Protein AF-A0A7Y7P177-F1 (afdb_monomer_lite)

Radius of gyration: 13.63 Å; chains: 1; bounding box: 36×30×29 Å

Foldseek 3Di:
DWKKKKAAPADDPVLVVVVVVVCVVLVWDWADPDGRIMMIDDPPPPDDQVRVVVVNCVRRNDDMGMDIDDDPDDDDDDFCDPDPPGDHRCPSVVVPD

pLDDT: mean 92.71, std 8.19, range [61.84, 98.56]

Sequence (97 aa):
MRKFIVTIEESTKEQDNLFLDYIKENEFNWWHWIKNFWIVIDYKDTINSLRLRDKVREIYGSRNLVLEFEKKGWGGFGPNSDEPDGKNMFKWLNNNL

Structure (mmCIF, N/CA/C/O backbone):
data_AF-A0A7Y7P177-F1
#
_entry.id   AF-A0A7Y7P177-F1
#
loop_
_atom_site.group_PDB
_atom_site.id
_atom_site.type_symbol
_atom_site.label_atom_id
_atom_site.label_alt_id
_atom_site.label_comp_id
_atom_site.label_asym_id
_atom_site.label_entity_id
_atom_site.label_seq_id
_atom_site.pdbx_PDB_ins_code
_atom_site.Cartn_x
_atom_site.Cartn_y
_atom_site.Cartn_z
_atom_site.occupancy
_atom_site.B_iso_or_equiv
_atom_site.auth_seq_id
_atom_site.auth_comp_id
_atom_site.auth_asym_id
_atom_site.auth_atom_id
_atom_site.pdbx_PDB_model_num
ATOM 1 N N . MET A 1 1 ? -9.386 -12.740 2.006 1.00 90.12 1 MET A N 1
ATOM 2 C CA . MET A 1 1 ? -8.183 -11.937 1.719 1.00 90.12 1 MET A CA 1
ATOM 3 C C . MET A 1 1 ? -8.559 -10.815 0.769 1.00 90.12 1 MET A C 1
ATOM 5 O O . MET A 1 1 ? -9.019 -11.103 -0.334 1.00 90.12 1 MET A O 1
ATOM 9 N N . ARG A 1 2 ? -8.299 -9.565 1.155 1.00 94.75 2 ARG A N 1
ATOM 10 C CA . ARG A 1 2 ? -8.520 -8.372 0.333 1.00 94.75 2 ARG A CA 1
ATOM 11 C C . ARG A 1 2 ? -7.204 -7.757 -0.110 1.00 94.75 2 ARG A C 1
ATOM 13 O O . ARG A 1 2 ? -6.235 -7.723 0.644 1.00 94.75 2 ARG A O 1
ATOM 20 N N . LYS A 1 3 ? -7.179 -7.271 -1.348 1.00 95.38 3 LYS A N 1
ATOM 21 C CA . LYS A 1 3 ? -6.009 -6.651 -1.972 1.00 95.38 3 LYS A CA 1
ATOM 22 C C . LYS A 1 3 ? -6.391 -5.259 -2.437 1.00 95.38 3 LYS A C 1
ATOM 24 O O . LYS A 1 3 ? -7.438 -5.078 -3.058 1.00 95.38 3 LYS A O 1
ATOM 29 N N . PHE A 1 4 ? -5.534 -4.296 -2.145 1.00 97.44 4 PHE A N 1
ATOM 30 C CA . PHE A 1 4 ? -5.772 -2.894 -2.431 1.00 97.44 4 PHE A CA 1
ATOM 31 C C . PHE A 1 4 ? -4.611 -2.303 -3.216 1.00 97.44 4 PHE A C 1
ATOM 33 O O . PHE A 1 4 ? -3.453 -2.538 -2.877 1.00 97.44 4 PHE A O 1
ATOM 40 N N . ILE A 1 5 ? -4.927 -1.518 -4.241 1.00 97.31 5 ILE A N 1
ATOM 41 C CA . ILE A 1 5 ? -3.999 -0.554 -4.833 1.00 97.31 5 ILE A CA 1
ATOM 42 C C . ILE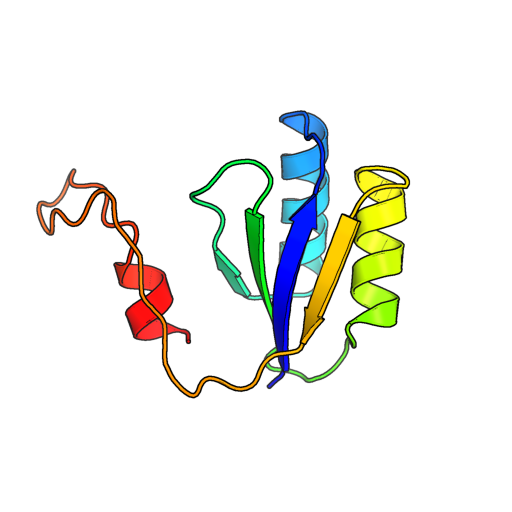 A 1 5 ? -4.289 0.788 -4.177 1.00 97.31 5 ILE A C 1
ATOM 44 O O . ILE A 1 5 ? -5.438 1.228 -4.166 1.00 97.31 5 ILE A O 1
ATOM 48 N N . VAL A 1 6 ? -3.256 1.432 -3.648 1.00 98.31 6 VAL A N 1
ATOM 49 C CA . VAL A 1 6 ? -3.328 2.766 -3.055 1.00 98.31 6 VAL A CA 1
ATOM 50 C C . VAL A 1 6 ? -2.452 3.694 -3.882 1.00 98.31 6 VAL A C 1
ATOM 52 O O . VAL A 1 6 ? -1.251 3.464 -4.020 1.00 98.31 6 VAL A O 1
ATOM 55 N N . THR A 1 7 ? -3.047 4.750 -4.424 1.00 98.25 7 THR A N 1
ATOM 56 C CA . THR A 1 7 ? -2.322 5.801 -5.142 1.00 98.25 7 THR A CA 1
ATOM 57 C C . THR A 1 7 ? -2.503 7.127 -4.435 1.00 98.25 7 THR A C 1
ATOM 59 O O . THR A 1 7 ? -3.617 7.469 -4.033 1.00 98.25 7 THR A O 1
ATOM 62 N N . ILE A 1 8 ? -1.419 7.876 -4.314 1.00 97.88 8 ILE A N 1
ATOM 63 C CA . ILE A 1 8 ? -1.358 9.141 -3.586 1.00 97.88 8 ILE A CA 1
ATOM 64 C C . ILE A 1 8 ? -0.796 10.203 -4.541 1.00 97.88 8 ILE A C 1
ATOM 66 O O . ILE A 1 8 ? -0.068 9.876 -5.477 1.00 97.88 8 ILE A O 1
ATOM 70 N N . GLU A 1 9 ? -1.159 11.470 -4.368 1.00 96.06 9 GLU A N 1
ATOM 71 C CA . GLU A 1 9 ? -0.594 12.543 -5.195 1.00 96.06 9 GLU A CA 1
ATOM 72 C C . GLU A 1 9 ? 0.879 12.811 -4.859 1.00 96.06 9 GLU A C 1
ATOM 74 O O . GLU A 1 9 ? 1.735 12.774 -5.743 1.00 96.06 9 GLU A O 1
ATOM 79 N N . GLU A 1 10 ? 1.183 13.023 -3.579 1.00 95.00 10 GLU A N 1
ATOM 80 C CA . GLU A 1 10 ? 2.521 13.320 -3.070 1.00 95.00 10 GLU A CA 1
ATOM 81 C C . GLU A 1 10 ? 2.742 12.660 -1.704 1.00 95.00 10 GLU A C 1
ATOM 83 O O . GLU A 1 10 ? 1.812 12.522 -0.908 1.00 95.00 10 GLU A O 1
ATOM 88 N N . SER A 1 11 ? 3.988 12.266 -1.433 1.00 96.25 11 SER A N 1
ATOM 89 C CA . SER A 1 11 ? 4.427 11.791 -0.123 1.00 96.25 11 SER A CA 1
ATOM 90 C C . SER A 1 11 ? 5.767 12.403 0.279 1.00 96.25 11 SER A C 1
ATOM 92 O O . SER A 1 11 ? 6.657 12.628 -0.556 1.00 96.25 11 SER A O 1
ATOM 94 N N . THR A 1 12 ? 5.924 12.642 1.582 1.00 96.75 12 THR A N 1
ATOM 95 C CA . THR A 1 12 ? 7.231 12.760 2.233 1.00 96.75 12 THR A CA 1
ATOM 96 C C . THR A 1 12 ? 7.663 11.413 2.808 1.00 96.75 12 THR A C 1
ATOM 98 O O . THR A 1 12 ? 6.850 10.513 3.031 1.00 96.75 12 THR A O 1
ATOM 101 N N . LYS A 1 13 ? 8.959 11.280 3.111 1.00 96.12 13 LYS A N 1
ATOM 102 C CA . LYS A 1 13 ? 9.503 10.071 3.743 1.00 96.12 13 LYS A CA 1
ATOM 103 C C . LYS A 1 13 ? 8.853 9.802 5.103 1.00 96.12 13 LYS A C 1
ATOM 105 O O . LYS A 1 13 ? 8.641 8.654 5.473 1.00 96.12 13 LYS A O 1
ATOM 110 N N . GLU A 1 14 ? 8.543 10.855 5.849 1.00 97.81 14 GLU A N 1
ATOM 111 C CA . GLU A 1 14 ? 7.885 10.776 7.150 1.00 97.81 14 GLU A CA 1
ATOM 112 C C . GLU A 1 14 ? 6.460 10.237 7.006 1.00 97.81 14 GLU A C 1
ATOM 114 O O . GLU A 1 14 ? 6.073 9.355 7.767 1.00 97.81 14 GLU A O 1
ATOM 119 N N . GLN A 1 15 ? 5.709 10.694 6.000 1.00 97.88 15 GLN A N 1
ATOM 120 C CA . GLN A 1 15 ? 4.373 10.166 5.710 1.00 97.88 15 GLN A CA 1
ATOM 121 C C . GLN A 1 15 ? 4.423 8.692 5.288 1.00 97.88 15 GLN A C 1
ATOM 123 O O . GLN A 1 15 ? 3.622 7.894 5.769 1.00 97.88 15 GLN A O 1
ATOM 128 N N . ASP A 1 16 ? 5.397 8.311 4.456 1.00 98.06 16 ASP A N 1
ATOM 129 C CA . ASP A 1 16 ? 5.591 6.912 4.057 1.00 98.06 16 ASP A CA 1
ATOM 130 C C . ASP A 1 16 ? 5.975 6.012 5.238 1.00 98.06 16 ASP A C 1
ATOM 132 O O . ASP A 1 16 ? 5.489 4.884 5.335 1.00 98.06 16 ASP A O 1
ATOM 136 N N . ASN A 1 17 ? 6.771 6.514 6.185 1.00 98.19 17 ASN A N 1
ATOM 137 C CA . ASN A 1 17 ? 7.060 5.796 7.426 1.00 98.19 17 ASN A CA 1
ATOM 138 C C . ASN A 1 17 ? 5.803 5.637 8.296 1.00 98.19 17 ASN A C 1
ATOM 140 O O . ASN A 1 17 ? 5.539 4.534 8.763 1.00 98.19 17 ASN A O 1
ATOM 144 N N . LEU A 1 18 ? 4.992 6.690 8.458 1.00 98.50 18 LEU A N 1
ATOM 145 C CA . LEU A 1 18 ? 3.741 6.622 9.227 1.00 98.50 18 LEU A CA 1
ATOM 146 C C . LEU A 1 18 ? 2.752 5.612 8.634 1.00 98.50 18 LEU A C 1
ATOM 148 O O . LEU A 1 18 ? 2.097 4.869 9.367 1.00 98.50 18 LEU A O 1
ATOM 152 N N . PHE A 1 19 ? 2.638 5.560 7.306 1.00 98.44 19 PHE A N 1
ATOM 153 C CA . PHE A 1 19 ? 1.774 4.580 6.657 1.00 98.44 19 PHE A CA 1
ATOM 154 C C . PHE A 1 19 ? 2.332 3.159 6.758 1.00 98.44 19 PHE A C 1
ATOM 156 O O . PHE A 1 19 ? 1.571 2.219 6.985 1.00 98.44 19 PHE A O 1
ATOM 163 N N . LEU A 1 20 ? 3.653 2.995 6.661 1.00 98.38 20 LEU A N 1
ATOM 164 C CA . LEU A 1 20 ? 4.312 1.713 6.889 1.00 98.38 20 LEU A CA 1
ATOM 165 C C . LEU A 1 20 ? 4.108 1.206 8.325 1.00 98.38 20 LEU A C 1
ATOM 167 O O . LEU A 1 20 ? 3.891 0.009 8.515 1.00 98.38 20 LEU A O 1
ATOM 171 N N . ASP A 1 21 ? 4.158 2.088 9.320 1.00 98.56 21 ASP A N 1
ATOM 172 C CA . ASP A 1 21 ? 3.896 1.736 10.717 1.00 98.56 21 ASP A CA 1
ATOM 173 C C . ASP A 1 21 ? 2.443 1.283 10.893 1.00 98.56 21 ASP A C 1
ATOM 175 O O . ASP A 1 21 ? 2.208 0.188 11.402 1.00 98.56 21 ASP A O 1
ATOM 179 N N . TYR A 1 22 ? 1.480 2.021 10.330 1.00 98.38 22 TYR A N 1
ATOM 180 C CA . TYR A 1 22 ? 0.075 1.601 10.291 1.00 98.38 22 TYR A CA 1
ATOM 181 C C . TYR A 1 22 ? -0.113 0.214 9.646 1.00 98.38 22 TYR A C 1
ATOM 183 O O . TYR A 1 22 ? -0.840 -0.630 10.176 1.00 98.38 22 TYR A O 1
ATOM 191 N N . ILE A 1 23 ? 0.550 -0.047 8.515 1.00 98.00 23 ILE A N 1
ATOM 192 C CA . ILE A 1 23 ? 0.513 -1.347 7.828 1.00 98.00 23 ILE A CA 1
ATOM 193 C C . ILE A 1 23 ? 1.040 -2.462 8.743 1.00 98.00 23 ILE A C 1
ATOM 195 O O . ILE A 1 23 ? 0.406 -3.512 8.846 1.00 98.00 23 ILE A O 1
ATOM 199 N N . LYS A 1 24 ? 2.173 -2.243 9.423 1.00 97.75 24 LYS A N 1
ATOM 200 C CA . LYS A 1 24 ? 2.781 -3.232 10.329 1.00 97.75 24 LYS A CA 1
ATOM 201 C C . LYS A 1 24 ? 1.924 -3.493 11.564 1.00 97.75 24 LYS A C 1
ATOM 203 O O . LYS A 1 24 ? 1.742 -4.651 11.924 1.00 97.75 24 LYS A O 1
ATOM 208 N N . GLU A 1 25 ? 1.388 -2.447 12.189 1.00 97.88 25 GLU A N 1
ATOM 209 C CA . GLU A 1 25 ? 0.519 -2.543 13.371 1.00 97.88 25 GLU A CA 1
ATOM 210 C C . GLU A 1 25 ? -0.746 -3.364 13.101 1.00 97.88 25 GLU A C 1
ATOM 212 O O . GLU A 1 25 ? -1.229 -4.069 13.985 1.00 97.88 25 GLU A O 1
ATOM 217 N N . ASN A 1 26 ? -1.269 -3.302 11.873 1.00 97.69 26 ASN A N 1
ATOM 218 C CA . ASN A 1 26 ? -2.436 -4.077 11.449 1.00 97.69 26 ASN A CA 1
ATOM 219 C C . ASN A 1 26 ? -2.063 -5.426 10.809 1.00 97.69 26 ASN A C 1
ATOM 221 O O . ASN A 1 2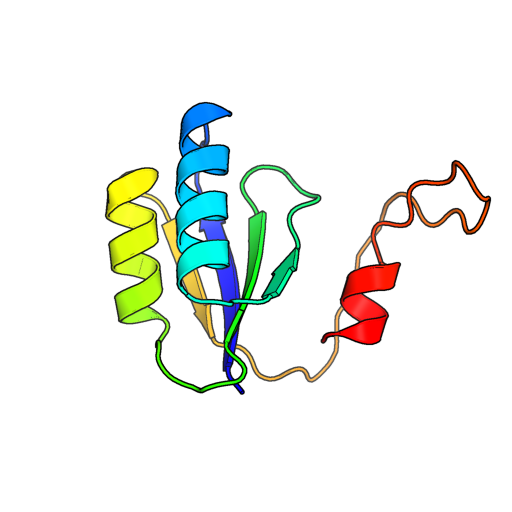6 ? -2.937 -6.134 10.312 1.00 97.69 26 ASN A O 1
ATOM 225 N N . GLU A 1 27 ? -0.777 -5.794 10.826 1.00 97.06 27 GLU A N 1
ATOM 226 C CA . GLU A 1 27 ? -0.245 -7.035 10.250 1.00 97.06 27 GLU A CA 1
ATOM 227 C C . GLU A 1 27 ? -0.593 -7.209 8.761 1.00 97.06 27 GLU A C 1
ATOM 229 O O . GLU A 1 27 ? -0.789 -8.322 8.260 1.00 97.06 27 GLU A O 1
ATOM 234 N N . PHE A 1 28 ? -0.672 -6.095 8.032 1.00 97.38 28 PHE A N 1
ATOM 235 C CA . PHE A 1 28 ? -0.890 -6.100 6.596 1.00 97.38 28 PHE A CA 1
ATOM 236 C C . PHE A 1 28 ? 0.412 -6.365 5.846 1.00 97.38 28 PHE A C 1
ATOM 238 O O . PHE A 1 28 ? 1.510 -5.962 6.235 1.00 97.38 28 PHE A O 1
ATOM 245 N N . ASN A 1 29 ? 0.267 -7.022 4.704 1.00 95.88 29 ASN A N 1
ATOM 246 C CA . ASN A 1 29 ? 1.350 -7.258 3.766 1.00 95.88 29 ASN A CA 1
ATOM 247 C C . ASN A 1 29 ? 1.375 -6.140 2.724 1.00 95.88 29 ASN A C 1
ATOM 249 O O . ASN A 1 29 ? 0.321 -5.632 2.344 1.00 95.88 29 ASN A O 1
ATOM 253 N N . TRP A 1 30 ? 2.557 -5.733 2.260 1.00 97.00 30 TRP A N 1
ATOM 254 C CA . TRP A 1 30 ? 2.668 -4.558 1.400 1.00 97.00 30 TRP A CA 1
ATOM 255 C C . TRP A 1 30 ? 3.782 -4.631 0.360 1.00 97.00 30 TRP A C 1
ATOM 257 O O . TRP A 1 30 ? 4.778 -5.337 0.513 1.00 97.00 30 TRP A O 1
ATOM 267 N N . TRP A 1 31 ? 3.619 -3.817 -0.679 1.00 95.81 31 TRP A N 1
ATOM 268 C CA . TRP A 1 31 ? 4.629 -3.547 -1.691 1.00 95.81 31 TRP A CA 1
ATOM 269 C C . TRP A 1 31 ? 4.638 -2.061 -2.047 1.00 95.81 31 TRP A C 1
ATOM 271 O O . TRP A 1 31 ? 3.588 -1.494 -2.345 1.00 95.81 31 TRP A O 1
ATOM 281 N N . HIS A 1 32 ? 5.820 -1.441 -2.025 1.00 95.75 32 HIS A N 1
ATOM 282 C CA . HIS A 1 32 ? 6.017 -0.021 -2.327 1.00 95.75 32 HIS A CA 1
ATOM 283 C C . HIS A 1 32 ? 7.389 0.211 -2.966 1.00 95.75 32 HIS A C 1
ATOM 285 O O . HIS A 1 32 ? 8.364 0.563 -2.308 1.00 95.75 32 HIS A O 1
ATOM 291 N N . TRP A 1 33 ? 7.478 -0.070 -4.265 1.00 94.25 33 TRP A N 1
ATOM 292 C CA . TRP A 1 33 ? 8.686 0.176 -5.065 1.00 94.25 33 TRP A CA 1
ATOM 293 C C . TRP A 1 33 ? 8.568 1.404 -5.966 1.00 94.25 33 TRP A C 1
ATOM 295 O O . TRP A 1 33 ? 9.577 1.926 -6.437 1.00 94.25 33 TRP A O 1
ATOM 305 N N . ILE A 1 34 ? 7.339 1.850 -6.223 1.00 94.25 34 ILE A N 1
ATOM 306 C CA . ILE A 1 34 ? 7.034 3.001 -7.067 1.00 94.25 34 ILE A CA 1
ATOM 307 C C . ILE A 1 34 ? 6.537 4.120 -6.155 1.00 94.25 34 ILE A C 1
ATOM 309 O O . ILE A 1 34 ? 5.663 3.904 -5.314 1.00 94.25 34 ILE A O 1
ATOM 313 N N . LYS A 1 35 ? 7.103 5.320 -6.325 1.00 94.75 35 LYS A N 1
ATOM 314 C CA . LYS A 1 35 ? 6.735 6.492 -5.527 1.00 94.75 35 LYS A CA 1
ATOM 315 C C . LYS A 1 35 ? 5.222 6.737 -5.599 1.00 94.75 35 LYS A C 1
ATOM 317 O O . LYS A 1 35 ? 4.629 6.635 -6.670 1.00 94.75 35 LYS A O 1
ATOM 322 N N . ASN A 1 36 ? 4.626 7.060 -4.451 1.00 96.69 36 ASN A N 1
ATOM 323 C CA . ASN A 1 36 ? 3.194 7.305 -4.267 1.00 96.69 36 ASN A CA 1
ATOM 324 C C . ASN A 1 36 ? 2.261 6.140 -4.661 1.00 96.69 36 ASN A C 1
ATOM 326 O O . ASN A 1 36 ? 1.056 6.342 -4.832 1.00 96.69 36 ASN A O 1
ATOM 330 N N . PHE A 1 37 ? 2.794 4.926 -4.812 1.00 97.31 37 PHE A N 1
ATOM 331 C CA . PHE A 1 37 ? 2.026 3.749 -5.192 1.00 97.31 37 PHE A CA 1
ATOM 332 C C . PHE A 1 37 ? 2.289 2.612 -4.212 1.00 97.31 37 PHE A C 1
ATOM 334 O O . PHE A 1 37 ? 3.426 2.168 -4.045 1.00 97.31 37 PHE A O 1
ATOM 341 N N . TRP A 1 38 ? 1.227 2.107 -3.595 1.00 97.88 38 TRP A N 1
ATOM 342 C CA . TRP A 1 38 ? 1.292 0.972 -2.686 1.00 97.88 38 TRP A CA 1
ATOM 343 C C . TRP A 1 38 ? 0.348 -0.130 -3.129 1.00 97.88 38 TRP A C 1
ATOM 345 O O . TRP A 1 38 ? -0.738 0.115 -3.657 1.00 97.88 38 TRP A O 1
ATOM 355 N N . ILE A 1 39 ? 0.746 -1.359 -2.836 1.00 97.06 39 ILE A N 1
ATOM 356 C CA . ILE A 1 39 ? -0.162 -2.496 -2.787 1.00 97.06 39 ILE A CA 1
ATOM 357 C C . ILE A 1 39 ? -0.233 -2.939 -1.339 1.00 97.06 39 ILE A C 1
ATOM 359 O O . ILE A 1 39 ? 0.805 -3.102 -0.704 1.00 97.06 39 ILE A O 1
ATOM 363 N N . VAL A 1 40 ? -1.447 -3.123 -0.829 1.00 97.62 40 VAL A N 1
ATOM 364 C CA . VAL A 1 40 ? -1.710 -3.565 0.544 1.00 97.62 40 VAL A CA 1
ATOM 365 C C . VAL A 1 40 ? -2.582 -4.812 0.495 1.00 97.62 40 VAL A C 1
ATOM 367 O O . VAL A 1 40 ? -3.564 -4.858 -0.244 1.00 97.62 40 VAL A O 1
ATOM 370 N N . ILE A 1 41 ? -2.221 -5.831 1.267 1.00 96.62 41 ILE A N 1
ATOM 371 C CA . ILE A 1 41 ? -2.939 -7.100 1.366 1.00 96.62 41 ILE A CA 1
ATOM 372 C C . ILE A 1 41 ? -3.355 -7.310 2.816 1.00 96.62 41 ILE A C 1
ATOM 374 O O . ILE A 1 41 ? -2.510 -7.433 3.705 1.00 96.62 41 ILE A O 1
ATOM 378 N N . ASP A 1 42 ? -4.663 -7.402 3.023 1.00 96.44 42 ASP A N 1
ATOM 379 C CA . ASP A 1 42 ? -5.266 -7.819 4.280 1.00 96.44 42 ASP A CA 1
ATOM 380 C C . ASP A 1 42 ? -5.707 -9.284 4.166 1.00 96.44 42 ASP A C 1
ATOM 382 O O . ASP A 1 42 ? -6.694 -9.623 3.506 1.00 96.44 42 ASP A O 1
ATOM 386 N N . TYR A 1 43 ? -4.962 -10.177 4.814 1.00 94.12 43 TYR A N 1
ATOM 387 C CA . TYR A 1 43 ? -5.278 -11.606 4.842 1.00 94.12 43 TYR A CA 1
ATOM 388 C C . TYR A 1 43 ? -6.462 -11.946 5.755 1.00 94.12 43 TYR A C 1
ATOM 390 O O . TYR A 1 43 ? -7.050 -13.015 5.596 1.00 94.12 43 TYR A O 1
ATOM 398 N N . LYS A 1 44 ? -6.821 -11.051 6.682 1.00 95.81 44 LYS A N 1
ATOM 399 C CA . LYS A 1 44 ? -7.850 -11.257 7.708 1.00 95.81 44 LYS A CA 1
ATOM 400 C C . LYS A 1 44 ? -9.198 -10.614 7.351 1.00 95.81 44 LYS A C 1
ATOM 402 O O . LYS A 1 44 ? -10.152 -10.775 8.105 1.00 95.81 44 LYS A O 1
ATOM 407 N N . ASP A 1 45 ? -9.287 -9.903 6.224 1.00 95.19 45 ASP A N 1
ATOM 408 C CA . ASP A 1 45 ? -10.496 -9.215 5.729 1.00 95.19 45 ASP A CA 1
ATOM 409 C C . ASP A 1 45 ? -11.108 -8.204 6.719 1.00 95.19 45 ASP A C 1
ATOM 411 O O . ASP A 1 45 ? -12.310 -7.926 6.717 1.00 95.19 45 ASP A O 1
ATOM 415 N N . THR A 1 46 ? -10.256 -7.621 7.554 1.00 96.50 46 THR A N 1
ATOM 416 C CA . THR A 1 46 ? -10.576 -6.655 8.611 1.00 96.50 46 THR A CA 1
ATOM 417 C C . THR A 1 46 ? -10.855 -5.243 8.101 1.00 96.50 46 THR A C 1
ATOM 419 O O . THR A 1 46 ? -11.581 -4.484 8.754 1.00 96.50 46 THR A O 1
ATOM 422 N N . ILE A 1 4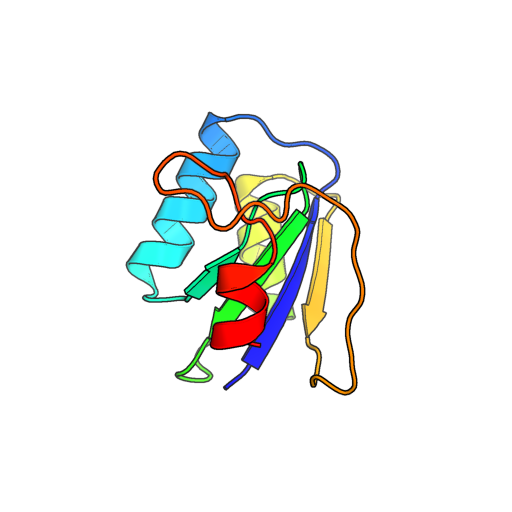7 ? -10.320 -4.879 6.933 1.00 97.44 47 ILE A N 1
ATOM 423 C CA . ILE A 1 47 ? -10.488 -3.553 6.335 1.00 97.44 47 ILE A CA 1
ATOM 424 C C . ILE A 1 47 ? -11.144 -3.620 4.952 1.00 97.44 47 ILE A C 1
ATOM 426 O O . ILE A 1 47 ? -11.143 -4.647 4.277 1.00 97.44 47 ILE A O 1
ATOM 430 N N . ASN A 1 48 ? -11.764 -2.517 4.534 1.00 97.44 48 ASN A N 1
ATOM 431 C CA . ASN A 1 48 ? -12.279 -2.319 3.181 1.00 97.44 48 ASN A CA 1
ATOM 432 C C . ASN A 1 48 ? -11.667 -1.053 2.565 1.00 97.44 48 ASN A C 1
ATOM 434 O O . ASN A 1 48 ? -11.040 -0.250 3.262 1.00 97.44 48 ASN A O 1
ATOM 438 N N . SER A 1 49 ? -11.880 -0.856 1.265 1.00 97.81 49 SER A N 1
ATOM 439 C CA . SER A 1 49 ? -11.303 0.271 0.522 1.00 97.81 49 SER A CA 1
ATOM 440 C C . SER A 1 49 ? -11.652 1.641 1.113 1.00 97.81 49 SER A C 1
ATOM 442 O O . SER A 1 49 ? -10.794 2.519 1.150 1.00 97.81 49 SER A O 1
ATOM 444 N N . LEU A 1 50 ? -12.870 1.825 1.637 1.00 98.12 50 LEU A N 1
ATOM 445 C CA . LEU A 1 50 ? -13.309 3.090 2.240 1.00 98.12 50 LEU A CA 1
ATOM 446 C C . LEU A 1 50 ? -12.542 3.416 3.525 1.00 98.12 50 LEU A C 1
ATOM 448 O O . LEU A 1 50 ? -12.050 4.532 3.676 1.00 98.12 50 LEU A O 1
ATOM 452 N N . ARG A 1 51 ? -12.403 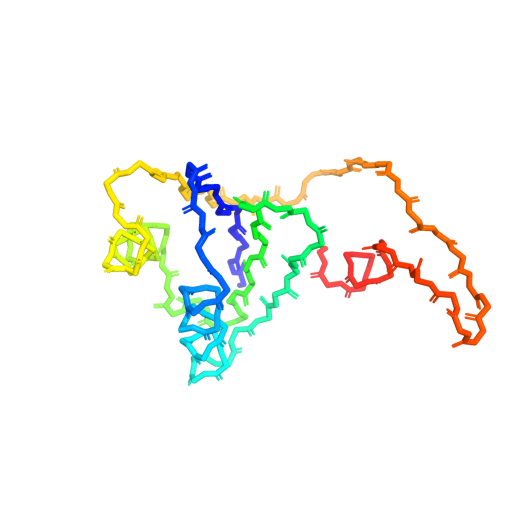2.440 4.428 1.00 98.19 51 ARG A N 1
ATOM 453 C CA . ARG A 1 51 ? -11.653 2.615 5.679 1.00 98.19 51 ARG A CA 1
ATOM 454 C C . ARG A 1 51 ? -10.166 2.833 5.418 1.00 98.19 51 ARG A C 1
ATOM 456 O O . ARG A 1 51 ? -9.567 3.708 6.036 1.00 98.19 51 ARG A O 1
ATOM 463 N N . LEU A 1 52 ? -9.587 2.080 4.480 1.00 98.38 52 LEU A N 1
ATOM 464 C CA . LEU A 1 52 ? -8.185 2.255 4.110 1.00 98.38 52 LEU A CA 1
ATOM 465 C C . LEU A 1 52 ? -7.955 3.634 3.476 1.00 98.38 52 LEU A C 1
ATOM 467 O O . LEU A 1 52 ? -7.018 4.324 3.860 1.00 98.38 52 LEU A O 1
ATOM 471 N N . ARG A 1 53 ? -8.849 4.089 2.587 1.00 98.19 53 ARG A N 1
ATOM 472 C CA . ARG A 1 53 ? -8.821 5.447 2.016 1.00 98.19 53 ARG A CA 1
ATOM 473 C C . ARG A 1 53 ? -8.870 6.520 3.095 1.00 98.19 53 ARG A C 1
ATOM 475 O O . ARG A 1 53 ? -8.125 7.490 3.015 1.00 98.19 53 ARG A O 1
ATOM 482 N N . ASP A 1 54 ? -9.735 6.374 4.094 1.00 98.25 54 ASP A N 1
ATOM 483 C CA . ASP A 1 54 ? -9.838 7.364 5.170 1.00 98.25 54 ASP A CA 1
ATOM 484 C C . ASP A 1 54 ? -8.535 7.468 5.968 1.00 98.25 54 ASP A C 1
ATOM 486 O O . ASP A 1 54 ? -8.115 8.584 6.279 1.00 98.25 54 ASP A O 1
ATOM 490 N N . LYS A 1 55 ? -7.847 6.341 6.197 1.00 98.31 55 LYS A N 1
ATOM 491 C CA . LYS A 1 55 ? -6.520 6.338 6.822 1.00 98.31 55 LYS A CA 1
ATOM 492 C C . LYS A 1 55 ? -5.442 6.944 5.922 1.00 98.31 55 LYS A C 1
ATOM 494 O O . LYS A 1 55 ? -4.632 7.741 6.383 1.00 98.31 55 LYS A O 1
ATOM 499 N N . VAL A 1 56 ? -5.457 6.624 4.629 1.00 98.25 56 VAL A N 1
ATOM 500 C CA . VAL A 1 56 ? -4.550 7.234 3.642 1.00 98.25 56 VAL A CA 1
ATOM 501 C C . VAL A 1 56 ? -4.759 8.750 3.606 1.00 98.25 56 VAL A C 1
ATOM 503 O O . VAL A 1 56 ? -3.791 9.502 3.610 1.00 98.25 56 VAL A O 1
ATOM 506 N N . ARG A 1 57 ? -6.010 9.223 3.656 1.00 98.06 57 ARG A N 1
ATOM 507 C CA . ARG A 1 57 ? -6.335 10.653 3.703 1.00 98.06 57 ARG A CA 1
ATOM 508 C C . ARG A 1 57 ? -5.808 11.341 4.961 1.00 98.06 57 ARG A C 1
ATOM 510 O O . ARG A 1 57 ? -5.358 12.477 4.873 1.00 98.06 57 ARG A O 1
ATOM 517 N N . GLU A 1 58 ? -5.888 10.679 6.112 1.00 98.00 58 GLU A N 1
ATOM 518 C CA . GLU A 1 58 ? -5.367 11.192 7.386 1.00 98.00 58 GLU A CA 1
ATOM 519 C C . GLU A 1 58 ? -3.854 11.451 7.320 1.00 98.00 58 GLU A C 1
ATOM 521 O O . GLU A 1 58 ? -3.386 12.458 7.841 1.00 98.00 58 GLU A O 1
ATOM 526 N N . ILE A 1 59 ? -3.105 10.573 6.645 1.00 97.94 59 ILE A N 1
ATOM 527 C CA . ILE A 1 59 ? -1.636 10.629 6.586 1.00 97.94 59 ILE A CA 1
ATOM 528 C C . ILE A 1 59 ? -1.143 11.526 5.442 1.00 97.94 59 ILE A C 1
ATOM 530 O O . ILE A 1 59 ? -0.234 12.337 5.627 1.00 97.94 59 ILE A O 1
ATOM 534 N N . TYR A 1 60 ? -1.735 11.380 4.256 1.00 96.81 60 TYR A N 1
ATOM 535 C CA . TYR A 1 60 ? -1.228 11.965 3.011 1.00 96.81 60 TYR A CA 1
ATOM 536 C C . TYR A 1 60 ? -2.041 13.156 2.490 1.00 96.81 60 TYR A C 1
ATOM 538 O O . TYR A 1 60 ? -1.599 13.851 1.580 1.00 96.81 60 TYR A O 1
ATOM 546 N N . GLY A 1 61 ? -3.228 13.417 3.043 1.00 93.75 61 GLY A N 1
ATOM 547 C CA . GLY A 1 61 ? -4.110 14.490 2.586 1.00 93.75 61 GLY A CA 1
ATOM 548 C C . GLY A 1 61 ? -5.165 14.054 1.561 1.00 93.75 61 GLY A C 1
ATOM 549 O O . GLY A 1 61 ? -5.478 12.877 1.383 1.00 93.75 61 GLY A O 1
ATOM 550 N N . SER A 1 62 ? -5.808 15.032 0.919 1.00 88.62 62 SER A N 1
ATOM 551 C CA . SER A 1 62 ? -7.123 14.853 0.281 1.00 88.62 62 SER A CA 1
ATOM 552 C C . SER A 1 62 ? -7.125 14.168 -1.089 1.00 88.62 62 SER A C 1
ATOM 554 O O . SER A 1 62 ? -8.185 13.707 -1.515 1.00 88.62 62 SER A O 1
ATOM 556 N N . ARG A 1 63 ? -5.983 14.072 -1.780 1.00 96.38 63 ARG A N 1
ATOM 557 C CA . ARG A 1 63 ? -5.883 13.474 -3.122 1.00 96.38 63 ARG A CA 1
ATOM 558 C C . ARG A 1 63 ? -5.241 12.090 -3.059 1.00 96.38 63 ARG A C 1
ATOM 560 O O . ARG A 1 63 ? -4.024 11.936 -3.091 1.00 96.38 63 ARG A O 1
ATOM 567 N N . ASN A 1 64 ? -6.094 11.075 -2.960 1.00 97.50 64 ASN A N 1
ATOM 568 C CA . ASN A 1 64 ? -5.712 9.669 -2.997 1.00 97.50 64 ASN A CA 1
ATOM 569 C C . ASN A 1 64 ? -6.844 8.809 -3.579 1.00 97.50 64 ASN A C 1
ATOM 571 O O . ASN A 1 64 ? -7.994 9.246 -3.670 1.00 97.50 64 ASN A O 1
ATOM 575 N N . LEU A 1 65 ? -6.512 7.581 -3.968 1.00 98.19 65 LEU A N 1
ATOM 576 C CA . LEU A 1 65 ? -7.463 6.581 -4.440 1.00 98.19 65 LEU A CA 1
ATOM 577 C C . LEU A 1 65 ? -7.071 5.206 -3.899 1.00 98.19 65 LEU A C 1
ATOM 579 O O . LEU A 1 65 ? -5.903 4.826 -3.943 1.00 98.19 65 LEU A O 1
ATOM 583 N N . VAL A 1 66 ? -8.067 4.464 -3.411 1.00 98.44 66 VAL A N 1
ATOM 584 C CA . VAL A 1 66 ? -7.917 3.077 -2.961 1.00 98.44 66 VAL A CA 1
ATOM 585 C C . VAL A 1 66 ? -8.862 2.193 -3.761 1.00 98.44 66 VAL A C 1
ATOM 587 O O . VAL A 1 66 ? -10.079 2.368 -3.703 1.00 98.44 66 VAL A O 1
ATOM 590 N N . LEU A 1 67 ? -8.298 1.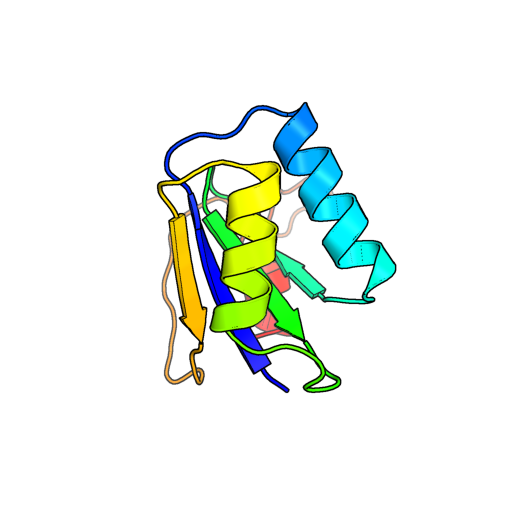240 -4.497 1.00 97.25 67 LEU A N 1
ATOM 591 C CA . LEU A 1 67 ? -9.036 0.281 -5.314 1.00 97.25 67 LEU A CA 1
ATOM 592 C C . LEU A 1 67 ? -8.891 -1.108 -4.709 1.00 97.25 67 LEU A C 1
ATOM 594 O O . LEU A 1 67 ? -7.780 -1.621 -4.616 1.00 97.25 67 LEU A O 1
ATOM 598 N N . GLU A 1 68 ? -10.007 -1.720 -4.325 1.00 95.62 68 GLU A N 1
ATOM 599 C CA . GLU A 1 68 ? -10.039 -3.152 -4.029 1.00 95.62 68 GLU A CA 1
ATOM 600 C C . GLU A 1 68 ? -10.019 -3.924 -5.350 1.00 95.62 68 GLU A C 1
ATOM 602 O O . GLU A 1 68 ? -10.740 -3.567 -6.285 1.00 95.62 68 GLU A O 1
ATOM 607 N N . PHE A 1 69 ? -9.174 -4.949 -5.454 1.00 90.75 69 PHE A N 1
ATOM 608 C CA . PHE A 1 69 ? -9.043 -5.715 -6.687 1.00 90.75 69 PHE A CA 1
ATOM 609 C C . PHE A 1 69 ? -8.938 -7.216 -6.435 1.00 90.75 69 PHE A C 1
ATOM 611 O O . PHE A 1 69 ? -8.282 -7.684 -5.505 1.00 90.75 69 PHE A O 1
ATOM 618 N N . GLU A 1 70 ? -9.538 -7.978 -7.343 1.00 86.56 70 GLU A N 1
ATOM 619 C CA . GLU A 1 70 ? -9.325 -9.414 -7.465 1.00 86.56 70 GLU A CA 1
ATOM 620 C C . GLU A 1 70 ? -8.332 -9.666 -8.602 1.00 86.56 70 GLU A C 1
ATOM 622 O O . GLU A 1 70 ? -8.482 -9.146 -9.714 1.00 86.56 70 GLU A O 1
ATOM 627 N N . LYS A 1 71 ? -7.275 -10.439 -8.333 1.00 70.75 71 LYS A N 1
ATOM 628 C CA . LYS A 1 71 ? -6.220 -10.680 -9.322 1.00 70.75 71 LYS A CA 1
ATOM 629 C C . LYS A 1 71 ? -6.772 -11.503 -10.488 1.00 70.75 71 LYS A C 1
ATOM 631 O O . LYS A 1 71 ? -7.051 -12.687 -10.336 1.00 70.75 71 LYS A O 1
ATOM 636 N N . LYS A 1 72 ? -6.823 -10.887 -11.671 1.00 73.00 72 LYS A N 1
ATOM 637 C CA . LYS A 1 72 ? -6.960 -11.589 -12.961 1.00 73.00 72 LYS A CA 1
ATOM 638 C C . LYS A 1 72 ? -5.639 -11.647 -13.740 1.00 73.00 72 LYS A C 1
ATOM 640 O O . LYS A 1 72 ? -5.418 -12.580 -14.498 1.00 73.00 72 LYS A O 1
ATOM 645 N N . GLY A 1 73 ? -4.743 -10.686 -13.506 1.00 76.12 73 GLY A N 1
ATOM 646 C CA . GLY A 1 73 ? -3.406 -10.580 -14.095 1.00 76.12 73 GLY A CA 1
ATOM 647 C C . GLY A 1 73 ? -2.742 -9.262 -13.679 1.00 76.12 73 GLY A C 1
ATOM 648 O O . GLY A 1 73 ? -3.429 -8.364 -13.195 1.00 76.12 73 GLY A O 1
ATOM 649 N N . TRP A 1 74 ? -1.422 -9.146 -13.827 1.00 83.00 74 TRP A N 1
ATOM 650 C CA . TRP A 1 74 ? -0.691 -7.885 -13.648 1.00 83.00 74 TRP A CA 1
ATOM 651 C C . TRP A 1 74 ? 0.539 -7.845 -14.558 1.00 83.00 74 TRP A C 1
ATOM 653 O O . TRP A 1 74 ? 1.019 -8.882 -15.012 1.00 83.00 74 TRP A O 1
ATOM 663 N N . GLY A 1 75 ? 1.035 -6.639 -14.826 1.00 87.50 75 GLY A N 1
ATOM 664 C CA . GLY A 1 75 ? 2.245 -6.403 -15.604 1.00 87.50 75 GLY A CA 1
ATOM 665 C C . GLY A 1 75 ? 2.979 -5.177 -15.077 1.00 87.50 75 GLY A C 1
ATOM 666 O O . GLY A 1 75 ? 2.363 -4.262 -14.535 1.00 87.50 75 GLY A O 1
ATOM 667 N N . GLY A 1 76 ? 4.298 -5.172 -15.213 1.00 88.25 76 GLY A N 1
ATOM 668 C CA . GLY A 1 76 ? 5.140 -4.060 -14.795 1.00 88.25 76 GLY A CA 1
ATOM 669 C C . GLY A 1 76 ? 6.533 -4.167 -15.401 1.00 88.25 76 GLY A C 1
ATOM 670 O O . GLY A 1 76 ? 6.889 -5.193 -15.979 1.00 88.25 76 GLY A O 1
ATOM 671 N N . PHE A 1 77 ? 7.319 -3.102 -15.264 1.00 91.00 77 PHE A N 1
ATOM 672 C CA . PHE A 1 77 ? 8.696 -3.036 -15.747 1.00 91.00 77 PHE A CA 1
ATOM 673 C C . PHE A 1 77 ? 9.592 -2.381 -14.694 1.00 91.00 77 PHE A C 1
ATOM 675 O O . PHE A 1 77 ? 9.202 -1.390 -14.081 1.00 91.00 77 PHE A O 1
ATOM 682 N N . GLY A 1 78 ? 10.776 -2.945 -14.470 1.00 90.38 78 GLY A N 1
ATOM 683 C CA . GLY A 1 78 ? 11.710 -2.474 -13.456 1.00 90.38 78 GLY A CA 1
ATOM 684 C C . GLY A 1 78 ? 12.795 -3.505 -13.147 1.00 90.38 78 GLY A C 1
ATOM 685 O O . GLY A 1 78 ? 12.887 -4.521 -13.839 1.00 90.38 78 GLY A O 1
ATOM 686 N N . PRO A 1 79 ? 13.616 -3.253 -12.113 1.00 90.88 79 PRO A N 1
ATOM 687 C CA . PRO A 1 79 ? 14.688 -4.156 -11.712 1.00 90.88 79 PRO A CA 1
ATOM 688 C C . PRO A 1 79 ? 14.177 -5.575 -11.425 1.00 90.88 79 PRO A C 1
ATOM 690 O O . PRO A 1 79 ? 13.226 -5.760 -10.663 1.00 90.88 79 PRO A O 1
ATOM 693 N N . ASN A 1 80 ? 14.811 -6.575 -12.035 1.00 88.06 80 ASN A N 1
ATOM 694 C CA . ASN A 1 80 ? 14.432 -7.989 -11.956 1.00 88.06 80 ASN A CA 1
ATOM 695 C C . ASN A 1 80 ? 15.647 -8.917 -11.765 1.00 88.06 80 ASN A C 1
ATOM 697 O O . ASN A 1 80 ? 15.599 -10.073 -12.171 1.00 88.06 80 ASN A O 1
ATOM 701 N N . SER A 1 81 ? 16.734 -8.406 -11.178 1.00 84.56 81 SER A N 1
ATOM 702 C CA . SER A 1 81 ? 17.937 -9.208 -10.929 1.00 84.56 81 SER A CA 1
ATOM 703 C C . SER A 1 81 ? 17.715 -10.180 -9.770 1.00 84.56 81 SER A C 1
ATOM 7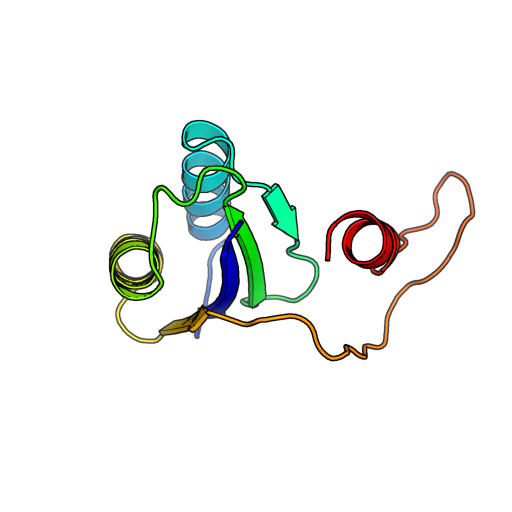05 O O . SER A 1 81 ? 17.251 -9.768 -8.707 1.00 84.56 81 SER A O 1
ATOM 707 N N . ASP A 1 82 ? 18.082 -11.445 -9.976 1.00 75.38 82 ASP A N 1
ATOM 708 C CA . ASP A 1 82 ? 18.062 -12.505 -8.960 1.00 75.38 82 ASP A CA 1
ATOM 709 C C . ASP A 1 82 ? 19.425 -12.697 -8.264 1.00 75.38 82 ASP A C 1
ATOM 711 O O . ASP A 1 82 ? 19.613 -13.651 -7.507 1.00 75.38 82 ASP A O 1
ATOM 715 N N . GLU A 1 83 ? 20.383 -11.795 -8.499 1.00 74.00 83 GLU A N 1
ATOM 716 C CA . GLU A 1 83 ? 21.672 -11.796 -7.801 1.00 74.00 83 GLU A CA 1
ATOM 717 C C . GLU A 1 83 ? 21.502 -11.504 -6.295 1.00 74.00 83 GLU A C 1
ATOM 719 O O . GLU A 1 83 ? 20.547 -10.826 -5.909 1.00 74.00 83 GLU A O 1
ATOM 724 N N . PRO A 1 84 ? 22.423 -11.964 -5.423 1.00 61.84 84 PRO A N 1
ATOM 725 C CA . PRO A 1 84 ? 22.325 -11.775 -3.969 1.00 61.84 84 PRO A CA 1
ATOM 726 C C . PRO A 1 84 ? 22.168 -10.311 -3.520 1.00 61.84 84 PRO A C 1
ATOM 728 O O . PRO A 1 84 ? 21.444 -10.048 -2.562 1.00 61.84 84 PRO A O 1
ATOM 731 N N . ASP A 1 85 ? 22.780 -9.372 -4.250 1.00 63.59 85 ASP A N 1
ATOM 732 C CA . ASP A 1 85 ? 22.671 -7.918 -4.033 1.00 63.59 85 ASP A CA 1
ATOM 733 C C . ASP A 1 85 ? 21.708 -7.237 -5.033 1.00 63.59 85 ASP A C 1
ATOM 735 O O . ASP A 1 85 ? 21.556 -6.010 -5.069 1.00 63.59 85 ASP A O 1
ATOM 739 N N . GLY A 1 86 ? 21.049 -8.040 -5.872 1.00 62.88 86 GLY A N 1
ATOM 740 C CA . GLY A 1 86 ? 20.108 -7.614 -6.893 1.00 62.88 86 GLY A CA 1
ATOM 741 C C . GLY A 1 86 ? 18.776 -7.167 -6.296 1.00 62.88 86 GLY A C 1
ATOM 742 O O . GLY A 1 86 ? 18.163 -7.826 -5.457 1.00 62.88 86 GLY A O 1
ATOM 743 N N . LYS A 1 87 ? 18.277 -6.020 -6.759 1.00 81.38 87 LYS A N 1
ATOM 744 C CA . LYS A 1 87 ? 16.925 -5.555 -6.441 1.00 81.38 87 LYS A CA 1
ATOM 745 C C . LYS A 1 87 ? 15.934 -6.207 -7.410 1.00 81.38 87 LYS A C 1
ATOM 747 O O . LYS A 1 87 ? 15.924 -5.858 -8.588 1.00 81.38 87 LYS A O 1
ATOM 752 N N . ASN A 1 88 ? 15.086 -7.113 -6.918 1.00 89.75 88 ASN A N 1
ATOM 753 C CA . ASN A 1 88 ? 13.979 -7.683 -7.691 1.00 89.75 88 ASN A CA 1
ATOM 754 C C . ASN A 1 88 ? 12.641 -7.082 -7.243 1.00 89.75 88 ASN A C 1
ATOM 756 O O . ASN A 1 88 ? 12.076 -7.460 -6.213 1.00 89.75 88 ASN A O 1
ATOM 760 N N . MET A 1 89 ? 12.125 -6.168 -8.060 1.00 89.81 89 MET A N 1
ATOM 761 C CA . MET A 1 89 ? 10.867 -5.469 -7.827 1.00 89.81 89 MET A CA 1
ATOM 762 C C . MET A 1 89 ? 9.658 -6.418 -7.814 1.00 89.81 89 MET A C 1
ATOM 764 O O . MET A 1 89 ? 8.667 -6.169 -7.128 1.00 89.81 89 MET A O 1
ATOM 768 N N . PHE A 1 90 ? 9.734 -7.527 -8.546 1.00 91.12 90 PHE A N 1
ATOM 769 C CA . PHE A 1 90 ? 8.609 -8.419 -8.818 1.00 91.12 90 PHE A CA 1
ATOM 770 C C . PHE A 1 90 ? 8.540 -9.632 -7.898 1.00 91.12 90 PHE A C 1
ATOM 772 O O . PHE A 1 90 ? 7.476 -10.236 -7.771 1.00 91.12 90 PHE A O 1
ATOM 779 N N . LYS A 1 91 ? 9.643 -9.985 -7.226 1.00 90.25 91 LYS A N 1
ATOM 780 C CA . LYS A 1 91 ? 9.732 -11.182 -6.375 1.00 90.25 91 LYS A CA 1
ATOM 781 C C . LYS A 1 91 ? 8.624 -11.233 -5.324 1.00 90.25 91 LYS A C 1
ATOM 783 O O . LYS A 1 91 ? 7.970 -12.258 -5.164 1.00 90.25 91 LYS A O 1
ATOM 788 N N . TRP A 1 92 ? 8.371 -10.116 -4.643 1.00 91.56 92 TRP A N 1
ATOM 789 C CA . TRP A 1 92 ? 7.301 -10.045 -3.650 1.00 91.56 92 TRP A CA 1
ATOM 790 C C . TRP A 1 92 ? 5.911 -10.182 -4.288 1.00 91.56 92 TRP A C 1
ATOM 792 O O . TRP A 1 92 ? 5.083 -10.926 -3.769 1.00 91.56 92 TRP A O 1
ATOM 802 N N . LEU A 1 93 ? 5.668 -9.525 -5.431 1.00 89.69 93 LEU A N 1
ATOM 803 C CA . LEU A 1 93 ? 4.385 -9.580 -6.147 1.00 89.69 93 LEU A CA 1
ATOM 804 C C . LEU A 1 93 ? 4.065 -10.998 -6.628 1.00 89.69 93 LEU A C 1
ATOM 806 O O . LEU A 1 93 ? 2.939 -11.452 -6.462 1.00 89.69 93 LEU A O 1
ATOM 810 N N . ASN A 1 94 ? 5.054 -11.712 -7.169 1.00 89.12 94 ASN A N 1
ATOM 811 C CA . ASN A 1 94 ? 4.904 -13.099 -7.618 1.00 89.12 94 ASN A CA 1
ATOM 812 C C . ASN A 1 94 ? 4.538 -14.059 -6.477 1.00 89.12 94 ASN A C 1
ATOM 814 O O . ASN A 1 94 ? 3.833 -15.035 -6.711 1.00 89.12 94 ASN A O 1
ATOM 818 N N . ASN A 1 95 ? 4.998 -13.772 -5.256 1.00 87.88 95 ASN A N 1
ATOM 819 C CA . ASN A 1 95 ? 4.790 -14.640 -4.098 1.00 87.88 95 ASN A CA 1
ATOM 820 C C . ASN A 1 95 ? 3.521 -14.310 -3.293 1.00 87.88 95 ASN A C 1
ATOM 822 O O . ASN A 1 95 ? 3.061 -15.163 -2.541 1.00 87.88 95 ASN A O 1
ATOM 826 N N . ASN A 1 96 ? 2.980 -13.090 -3.407 1.00 86.00 96 ASN A N 1
ATOM 827 C CA . ASN A 1 96 ? 1.901 -12.605 -2.530 1.00 86.00 96 ASN A CA 1
ATOM 828 C C . ASN A 1 96 ? 0.610 -12.203 -3.258 1.00 86.00 96 ASN A C 1
ATOM 830 O O . ASN A 1 96 ? -0.461 -12.207 -2.648 1.00 86.00 96 ASN A O 1
ATOM 834 N N . LEU A 1 97 ? 0.675 -11.829 -4.540 1.00 82.69 97 LEU A N 1
ATOM 835 C CA . LEU A 1 97 ? -0.518 -11.508 -5.329 1.00 82.69 97 LEU A CA 1
ATOM 836 C C . LEU A 1 97 ? -1.011 -12.724 -6.080 1.00 82.69 97 LEU A C 1
ATOM 838 O O . LEU A 1 97 ? -2.251 -12.901 -6.096 1.00 82.69 97 LEU A O 1
#

Secondary structure (DSSP, 8-state):
-EEEEEEES---HHHHHHHHHHHHHTT-EEEEEETTEEEEEETT----HHHHHHHHHHHH-S-EEEEE---S-----S-B--STT--BSSHHHHHH-